Protein AF-R7UKJ4-F1 (afdb_monomer_lite)

Foldseek 3Di:
DWDKDFADQFKKKWKADDPPDDNGDIDIHNGDIDTGHPPIDIWIDGFDKDWAWADDDVKIKTWIKGQDPDPQLVVLLCVPCTRNDPVVVRVVLRVVLNVLLHVLCVVVVNPPPVVVSQVNSVVVSQVVCVSNRMHIPDMDMD

InterPro domains:
  IPR036013 Band 7/SPFH domain superfamily [G3DSA:3.30.479.30] (45-142)

pLDDT: mean 78.29, std 11.2, range [51.81, 92.25]

Radius of gyration: 18.29 Å; chains: 1; bounding box: 43×22×53 Å

Secondary structure (DSSP, 8-state):
-EEEEEPPTTEEEEEE--TTS-TT-EEEESSSEEEEETTSEEEEEE-SEEEE--EETTEEEEEEEEE--SHHHHHHHHHHSTT--HHHHHHHHHHHHHHHHHHHHHHTTT---HHHHHHHHHHHHHHHHHHTTEEEEEEEE-

Organism: Capitella teleta (NCBI:txid283909)

Structure (mmCIF, N/CA/C/O backbone):
data_AF-R7UKJ4-F1
#
_entry.id   AF-R7UKJ4-F1
#
loop_
_atom_site.group_PDB
_atom_site.id
_atom_site.type_symbol
_atom_site.label_atom_id
_atom_site.label_alt_id
_atom_site.label_comp_id
_atom_site.label_asym_id
_atom_site.label_entity_id
_atom_site.label_seq_id
_atom_site.pdbx_PDB_ins_code
_atom_site.Cartn_x
_atom_site.Cartn_y
_atom_site.Cartn_z
_atom_site.occupancy
_atom_site.B_iso_or_equiv
_atom_site.auth_seq_id
_atom_site.auth_comp_id
_atom_site.auth_asym_id
_atom_site.auth_atom_id
_atom_site.pdbx_PDB_model_num
ATOM 1 N N . MET A 1 1 ? 21.467 -10.430 -28.342 1.00 54.44 1 MET A N 1
ATOM 2 C CA . MET A 1 1 ? 20.166 -11.024 -27.969 1.00 54.44 1 MET A CA 1
ATOM 3 C C . MET A 1 1 ? 19.460 -10.055 -27.033 1.00 54.44 1 MET A C 1
ATOM 5 O O . MET A 1 1 ? 20.143 -9.325 -26.319 1.00 54.44 1 MET A O 1
ATOM 9 N N . GLY A 1 2 ? 18.136 -10.004 -27.093 1.00 56.66 2 GLY A N 1
ATOM 10 C CA . GLY A 1 2 ? 17.264 -9.152 -26.285 1.00 56.66 2 GLY A CA 1
ATOM 11 C C . GLY A 1 2 ? 15.812 -9.536 -26.565 1.00 56.66 2 GLY A C 1
ATOM 12 O O . GLY A 1 2 ? 15.563 -10.212 -27.565 1.00 56.66 2 GLY A O 1
ATOM 13 N N . ASN A 1 3 ? 14.892 -9.137 -25.692 1.00 67.56 3 ASN A N 1
ATOM 14 C CA . ASN A 1 3 ? 13.459 -9.395 -25.837 1.00 67.56 3 ASN A CA 1
ATOM 15 C C . ASN A 1 3 ? 12.686 -8.074 -25.840 1.00 67.56 3 ASN A C 1
ATOM 17 O O . ASN A 1 3 ? 13.029 -7.137 -25.118 1.00 67.56 3 ASN A O 1
ATOM 21 N N . SER A 1 4 ? 11.610 -8.016 -26.621 1.00 70.00 4 SER A N 1
ATOM 22 C CA . SER A 1 4 ? 10.604 -6.961 -26.518 1.00 70.00 4 SER A CA 1
ATOM 23 C C . SER A 1 4 ? 9.696 -7.235 -25.321 1.00 70.00 4 SER A C 1
ATOM 25 O O . SER A 1 4 ? 9.042 -8.279 -25.278 1.00 70.00 4 SER A O 1
ATOM 27 N N . HIS A 1 5 ? 9.626 -6.297 -24.381 1.00 65.38 5 HIS A N 1
ATOM 28 C CA . HIS A 1 5 ? 8.653 -6.324 -23.294 1.00 65.38 5 HIS A CA 1
ATOM 29 C C . HIS A 1 5 ? 7.651 -5.191 -23.501 1.00 65.38 5 HIS A C 1
ATOM 31 O O . HIS A 1 5 ? 8.031 -4.035 -23.679 1.00 65.38 5 HIS A O 1
ATOM 37 N N . THR A 1 6 ? 6.368 -5.536 -23.498 1.00 70.25 6 THR A N 1
ATOM 38 C CA . THR A 1 6 ? 5.265 -4.586 -23.666 1.00 70.25 6 THR A CA 1
ATOM 39 C C . THR A 1 6 ? 4.644 -4.302 -22.306 1.00 70.25 6 THR A C 1
ATOM 41 O O . THR A 1 6 ? 4.386 -5.243 -21.548 1.00 70.25 6 THR A O 1
ATOM 44 N N . ALA A 1 7 ? 4.430 -3.023 -21.998 1.00 67.62 7 ALA A N 1
ATOM 45 C CA . ALA A 1 7 ? 3.628 -2.617 -20.851 1.00 67.62 7 ALA A CA 1
ATOM 46 C C . ALA A 1 7 ? 2.141 -2.829 -21.172 1.00 67.62 7 ALA A C 1
ATOM 48 O O . ALA A 1 7 ? 1.669 -2.468 -22.251 1.00 67.62 7 ALA A O 1
ATOM 49 N N . GLU A 1 8 ? 1.423 -3.469 -20.254 1.00 67.06 8 GLU A N 1
ATOM 50 C CA . GLU A 1 8 ? -0.028 -3.656 -20.351 1.00 67.06 8 GLU A CA 1
ATOM 51 C C . GLU A 1 8 ? -0.715 -2.455 -19.673 1.00 67.06 8 GLU A C 1
ATOM 53 O O . GLU A 1 8 ? -0.130 -1.907 -18.741 1.00 67.06 8 GLU A O 1
ATOM 58 N N . PRO A 1 9 ? -1.935 -2.040 -20.071 1.00 67.94 9 PRO A N 1
ATOM 59 C CA . PRO A 1 9 ? -2.575 -0.833 -19.526 1.00 67.94 9 PRO A CA 1
ATOM 60 C C . PRO A 1 9 ? -2.661 -0.786 -17.992 1.00 67.94 9 PRO A C 1
ATOM 62 O O . PRO A 1 9 ? -2.592 0.291 -17.405 1.00 67.94 9 PRO A O 1
ATOM 65 N N . ASP A 1 10 ? -2.759 -1.956 -17.355 1.00 68.88 10 ASP A N 1
ATOM 66 C CA . ASP A 1 10 ? -2.879 -2.124 -15.906 1.00 68.88 10 ASP A CA 1
ATOM 67 C C . ASP A 1 10 ? -1.546 -2.494 -15.210 1.00 68.88 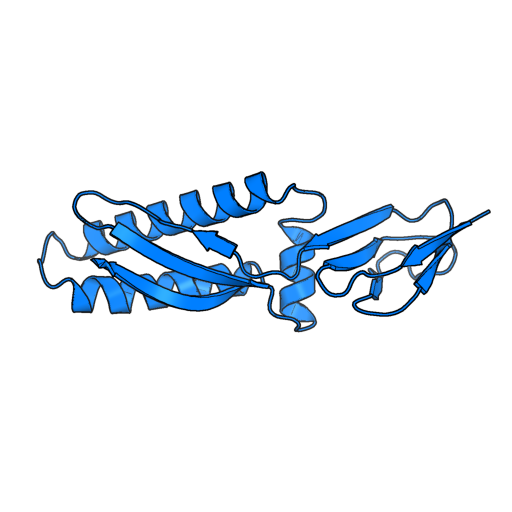10 ASP A C 1
ATOM 69 O O . ASP A 1 10 ? -1.549 -2.867 -14.034 1.00 68.88 10 ASP A O 1
ATOM 73 N N . SER A 1 11 ? -0.390 -2.419 -15.891 1.00 69.62 11 SER A N 1
ATOM 74 C CA . SER A 1 11 ? 0.922 -2.698 -15.277 1.00 69.62 11 SER A CA 1
ATOM 75 C C . SER A 1 11 ? 2.083 -1.875 -15.849 1.00 69.62 11 SER A C 1
ATOM 77 O O . SER A 1 11 ? 2.300 -1.805 -17.057 1.00 69.62 11 SER A O 1
ATOM 79 N N . ALA A 1 12 ? 2.908 -1.320 -14.959 1.00 74.81 12 ALA A N 1
ATOM 80 C CA . ALA A 1 12 ? 4.183 -0.725 -15.335 1.00 74.81 12 ALA A CA 1
ATOM 81 C C . ALA A 1 12 ? 5.257 -1.812 -15.482 1.00 74.81 12 ALA A C 1
ATOM 83 O O . ALA A 1 12 ? 5.390 -2.702 -14.636 1.00 74.81 12 ALA A O 1
ATOM 84 N N . VAL A 1 13 ? 6.069 -1.710 -16.534 1.00 75.44 13 VAL A N 1
ATOM 85 C CA . VAL A 1 13 ? 7.260 -2.542 -16.729 1.00 75.44 13 VAL A CA 1
ATOM 86 C C . VAL A 1 13 ? 8.483 -1.765 -16.263 1.00 75.44 13 VAL A C 1
ATOM 88 O O . VAL A 1 13 ? 8.796 -0.693 -16.776 1.00 75.44 13 VAL A O 1
ATOM 91 N N . VAL A 1 14 ? 9.192 -2.332 -15.294 1.00 76.56 14 VAL A N 1
ATOM 92 C CA . VAL A 1 14 ? 10.390 -1.763 -14.680 1.00 76.56 14 VAL A CA 1
ATOM 93 C C . VAL A 1 14 ? 11.588 -2.565 -15.166 1.00 76.56 14 VAL A C 1
ATOM 95 O O . VAL A 1 14 ? 11.653 -3.783 -14.981 1.00 76.56 14 VAL A O 1
ATOM 98 N N . VAL A 1 15 ? 12.535 -1.889 -15.803 1.00 73.62 15 VAL A N 1
ATOM 99 C CA . VAL A 1 15 ? 13.759 -2.486 -16.335 1.00 73.62 15 VAL A CA 1
ATOM 100 C C . VAL A 1 15 ? 14.934 -1.964 -15.523 1.00 73.62 15 VAL A C 1
ATOM 102 O O . VAL A 1 15 ? 15.233 -0.770 -15.548 1.00 73.62 15 VAL A O 1
ATOM 105 N N . ASP A 1 16 ? 15.583 -2.871 -14.797 1.00 68.00 16 ASP A N 1
ATOM 106 C CA . ASP A 1 16 ? 16.743 -2.567 -13.963 1.00 68.00 16 ASP A CA 1
ATOM 107 C C . ASP A 1 16 ? 18.037 -3.091 -14.612 1.00 68.00 16 ASP A C 1
ATOM 109 O O . ASP A 1 16 ? 18.150 -4.274 -14.961 1.00 68.00 16 ASP A O 1
ATOM 113 N N . GLY A 1 17 ? 19.006 -2.193 -14.795 1.00 62.84 17 GLY A N 1
ATOM 114 C CA . GLY A 1 17 ? 20.306 -2.464 -15.407 1.00 62.84 17 GLY A CA 1
ATOM 115 C C . GLY A 1 17 ? 20.293 -2.769 -16.915 1.00 62.84 17 GLY A C 1
ATOM 116 O O . GLY A 1 17 ? 19.295 -2.645 -17.620 1.00 62.84 17 GLY A O 1
ATOM 117 N N . GLY A 1 18 ? 21.459 -3.173 -17.429 1.00 60.41 18 GLY A N 1
ATOM 118 C CA . GLY A 1 18 ? 21.684 -3.527 -18.835 1.00 60.41 18 GLY A CA 1
ATOM 119 C C . GLY A 1 18 ? 22.893 -2.814 -19.453 1.00 60.41 18 GLY A C 1
ATOM 120 O O . GLY A 1 18 ? 23.373 -1.811 -18.943 1.00 60.41 18 GLY A O 1
ATOM 121 N N . LEU A 1 19 ? 23.395 -3.323 -20.585 1.00 56.38 19 LEU A N 1
ATOM 122 C CA . LEU A 1 19 ? 24.603 -2.787 -21.246 1.00 56.38 19 LEU A CA 1
ATOM 123 C C . LEU A 1 19 ? 24.414 -1.375 -21.850 1.00 56.38 19 LEU A C 1
ATOM 125 O O . LEU A 1 19 ? 25.392 -0.711 -22.178 1.00 56.38 19 LEU A O 1
ATOM 129 N N . CYS A 1 20 ? 23.164 -0.939 -22.027 1.00 56.22 20 CYS A N 1
ATOM 130 C CA . CYS A 1 20 ? 22.795 0.312 -22.703 1.00 56.22 20 CYS A CA 1
ATOM 131 C C . CYS A 1 20 ? 22.099 1.328 -21.779 1.00 56.22 20 CYS A C 1
ATOM 133 O O . CYS A 1 20 ? 21.709 2.394 -22.246 1.00 56.22 20 CYS A O 1
ATOM 135 N N . LEU A 1 21 ? 21.943 1.004 -20.492 1.00 57.84 21 LEU A N 1
ATOM 136 C CA . LEU A 1 21 ? 21.416 1.896 -19.459 1.00 57.84 21 LEU A CA 1
ATOM 137 C C . LEU A 1 21 ? 22.558 2.274 -18.497 1.00 57.84 21 LEU A C 1
ATOM 139 O O . LEU A 1 21 ? 23.465 1.462 -18.285 1.00 57.84 21 LEU A O 1
ATOM 143 N N . PRO A 1 22 ? 22.560 3.486 -17.910 1.00 55.53 22 PRO A N 1
ATOM 144 C CA . PRO A 1 22 ? 23.439 3.799 -16.785 1.00 55.53 22 PRO A CA 1
ATOM 145 C C . PRO A 1 22 ? 23.260 2.769 -15.660 1.00 55.53 22 PRO A C 1
ATOM 147 O O . PRO A 1 22 ? 22.148 2.304 -15.426 1.00 55.53 22 PRO A O 1
ATOM 150 N N . LYS A 1 23 ? 24.341 2.421 -14.950 1.00 51.81 23 LYS A N 1
ATOM 151 C CA . LYS A 1 23 ? 24.334 1.315 -13.969 1.00 51.81 23 LYS A CA 1
ATOM 152 C C . LYS A 1 23 ? 23.330 1.478 -12.822 1.00 51.81 23 LYS A C 1
ATOM 154 O O . LYS A 1 23 ? 22.921 0.467 -12.269 1.00 51.81 23 LYS A O 1
ATOM 159 N N . ASP A 1 24 ? 22.935 2.714 -12.525 1.00 53.16 24 ASP A N 1
ATOM 160 C CA . ASP A 1 24 ? 21.998 3.070 -11.454 1.00 53.16 24 ASP A CA 1
ATOM 161 C C . ASP A 1 24 ? 20.635 3.562 -11.996 1.00 53.16 24 ASP A C 1
ATOM 163 O O . ASP A 1 24 ? 19.817 4.099 -11.251 1.00 53.16 24 ASP A O 1
ATOM 167 N N . ALA A 1 25 ? 20.383 3.437 -13.307 1.00 57.53 25 ALA A N 1
ATOM 168 C CA . ALA A 1 25 ? 19.154 3.910 -13.940 1.00 57.53 25 ALA A CA 1
ATOM 169 C C . ALA A 1 25 ? 18.119 2.787 -14.086 1.00 57.53 25 ALA A C 1
ATOM 171 O O . ALA A 1 25 ? 18.236 1.925 -14.959 1.00 57.53 25 ALA A O 1
ATOM 172 N N . ARG A 1 26 ? 17.051 2.867 -13.288 1.00 65.75 26 ARG A N 1
ATOM 173 C CA . ARG A 1 26 ? 15.814 2.114 -13.520 1.00 65.75 26 ARG A CA 1
ATOM 174 C C . ARG A 1 26 ? 14.991 2.825 -14.590 1.00 65.75 26 ARG A C 1
ATOM 176 O O . ARG A 1 26 ? 14.625 3.986 -14.415 1.00 65.75 26 ARG A O 1
ATOM 183 N N . ALA A 1 27 ? 14.688 2.137 -15.685 1.00 65.56 27 ALA A N 1
ATOM 184 C CA . ALA A 1 27 ? 13.770 2.640 -16.699 1.00 65.56 27 ALA A CA 1
ATOM 185 C C . ALA A 1 27 ? 12.364 2.097 -16.418 1.00 65.56 27 ALA A C 1
ATOM 187 O O . ALA A 1 27 ? 12.178 0.885 -16.303 1.00 65.56 27 ALA A O 1
ATOM 188 N N . LEU A 1 28 ? 11.386 2.992 -16.283 1.00 68.19 28 LEU A N 1
ATOM 189 C CA . LEU A 1 28 ? 10.002 2.640 -15.988 1.00 68.19 28 LEU A CA 1
ATOM 190 C C . LEU A 1 28 ? 9.124 2.991 -17.185 1.00 68.19 28 LEU A C 1
ATOM 192 O O . LEU A 1 28 ? 9.117 4.129 -17.651 1.00 68.19 28 LEU A O 1
ATOM 196 N N . TYR A 1 29 ? 8.407 1.989 -17.680 1.00 68.88 29 TYR A N 1
ATOM 197 C CA . TYR A 1 29 ? 7.609 2.061 -18.891 1.00 68.88 29 TYR A CA 1
ATOM 198 C C . TYR A 1 29 ? 6.148 1.759 -18.563 1.00 68.88 29 TYR A C 1
ATOM 200 O O . TYR A 1 29 ? 5.804 0.641 -18.178 1.00 68.88 29 TYR A O 1
ATOM 208 N N . THR A 1 30 ? 5.296 2.770 -18.707 1.00 63.53 30 THR A N 1
ATOM 209 C CA . THR A 1 30 ? 3.837 2.679 -18.525 1.00 63.53 30 THR A CA 1
ATOM 210 C C . THR A 1 30 ? 3.098 2.308 -19.808 1.00 63.53 30 THR A C 1
ATOM 212 O O . THR A 1 30 ? 1.970 1.835 -19.753 1.00 63.53 30 THR A O 1
ATOM 215 N N . ASP A 1 31 ? 3.718 2.525 -20.966 1.00 64.56 31 ASP A N 1
ATOM 216 C CA . ASP A 1 31 ? 3.104 2.363 -22.277 1.00 64.56 31 ASP A CA 1
ATOM 217 C C . ASP A 1 31 ? 4.127 1.941 -23.344 1.00 64.56 31 ASP A C 1
ATOM 219 O O . ASP A 1 31 ? 5.328 2.201 -23.246 1.00 64.56 31 ASP A O 1
ATOM 223 N N . GLY A 1 32 ? 3.639 1.270 -24.389 1.00 64.50 32 GLY A N 1
ATOM 224 C CA . GLY A 1 32 ? 4.444 0.838 -25.532 1.00 64.50 32 GLY A CA 1
ATOM 225 C C . GLY A 1 32 ? 5.241 -0.457 -25.321 1.00 64.50 32 GLY A C 1
ATOM 226 O O . GLY A 1 32 ? 5.133 -1.147 -24.306 1.00 64.50 32 GLY A O 1
ATOM 227 N N . SER A 1 33 ? 6.025 -0.813 -26.343 1.00 65.31 33 SER A N 1
ATOM 228 C CA . SER A 1 33 ? 6.890 -1.997 -26.346 1.00 65.31 33 SER A CA 1
ATOM 229 C C . SER A 1 33 ? 8.349 -1.572 -26.403 1.00 65.31 33 SER A C 1
ATOM 231 O O . SER A 1 33 ? 8.758 -0.864 -27.325 1.00 65.31 33 SER A O 1
ATOM 233 N N . HIS A 1 34 ? 9.127 -2.007 -25.416 1.00 68.75 34 HIS A N 1
ATOM 234 C CA . HIS A 1 34 ? 10.505 -1.575 -25.210 1.00 68.75 34 HIS A CA 1
ATOM 235 C C . HIS A 1 34 ? 11.464 -2.742 -25.394 1.00 68.75 34 HIS A C 1
ATOM 237 O O . HIS A 1 34 ? 11.194 -3.877 -24.989 1.00 68.75 34 HIS A O 1
ATOM 243 N N . TRP A 1 35 ? 12.596 -2.469 -26.041 1.00 61.12 35 TRP A N 1
ATOM 244 C CA . TRP A 1 35 ? 13.609 -3.482 -26.298 1.00 61.12 35 TRP A CA 1
ATOM 245 C C . TRP A 1 35 ? 14.549 -3.615 -25.105 1.00 61.12 35 TRP A C 1
ATOM 247 O O . TRP A 1 35 ? 15.329 -2.709 -24.809 1.00 61.12 35 TRP A O 1
ATOM 257 N N . VAL A 1 36 ? 14.514 -4.772 -24.450 1.00 67.19 36 VAL A N 1
ATOM 258 C CA . VAL A 1 36 ? 15.318 -5.043 -23.263 1.00 67.19 36 VAL A CA 1
ATOM 259 C C . VAL A 1 36 ? 16.500 -5.949 -23.608 1.00 67.19 36 VAL A C 1
ATOM 261 O O . VAL A 1 36 ? 16.361 -6.992 -24.252 1.00 67.19 36 VAL A O 1
ATOM 264 N N . SER A 1 37 ? 17.695 -5.549 -23.173 1.00 65.19 37 SER A N 1
ATOM 265 C CA . SER A 1 37 ? 18.919 -6.344 -23.321 1.00 65.19 37 SER A CA 1
ATOM 266 C C . SER A 1 37 ? 18.896 -7.565 -22.394 1.00 65.19 37 SER A C 1
ATOM 268 O O . SER A 1 37 ? 18.455 -7.455 -21.255 1.00 65.19 37 SER A O 1
ATOM 270 N N . CYS A 1 38 ? 19.430 -8.713 -22.834 1.00 59.66 38 CYS A N 1
ATOM 271 C CA . CYS A 1 38 ? 19.383 -9.988 -22.090 1.00 59.66 38 CYS A CA 1
ATOM 272 C C . CYS A 1 38 ? 19.989 -9.988 -20.671 1.00 59.66 38 CYS A C 1
ATOM 274 O O . CYS A 1 38 ? 19.849 -10.985 -19.972 1.00 59.66 38 CYS A O 1
ATOM 276 N N . PHE A 1 39 ? 20.681 -8.924 -20.257 1.00 60.16 39 PHE A N 1
ATOM 277 C CA . PHE A 1 39 ? 21.280 -8.793 -18.923 1.00 60.16 39 PHE A CA 1
ATOM 278 C C . PHE A 1 39 ? 20.494 -7.879 -17.970 1.00 60.16 39 PHE A C 1
ATOM 280 O O . PHE A 1 39 ? 20.925 -7.689 -16.837 1.00 60.16 39 PHE A O 1
ATOM 287 N N . ALA A 1 40 ? 19.386 -7.285 -18.417 1.00 65.31 40 ALA A N 1
ATOM 288 C CA . ALA A 1 40 ? 18.551 -6.421 -17.589 1.00 65.31 40 ALA A CA 1
ATOM 289 C C . ALA A 1 40 ? 17.457 -7.226 -16.871 1.00 65.31 40 ALA A C 1
ATOM 291 O O . ALA A 1 40 ? 16.865 -8.144 -17.448 1.00 65.31 40 ALA A O 1
ATOM 292 N N . LYS A 1 41 ? 17.162 -6.871 -15.617 1.00 68.44 41 LYS A N 1
ATOM 293 C CA . LYS A 1 41 ? 16.116 -7.512 -14.815 1.00 68.44 41 LYS A CA 1
ATOM 294 C C . LYS A 1 41 ? 14.783 -6.816 -15.091 1.00 68.44 41 LYS A C 1
ATOM 296 O O . LYS A 1 41 ? 14.551 -5.703 -14.623 1.00 68.44 41 LY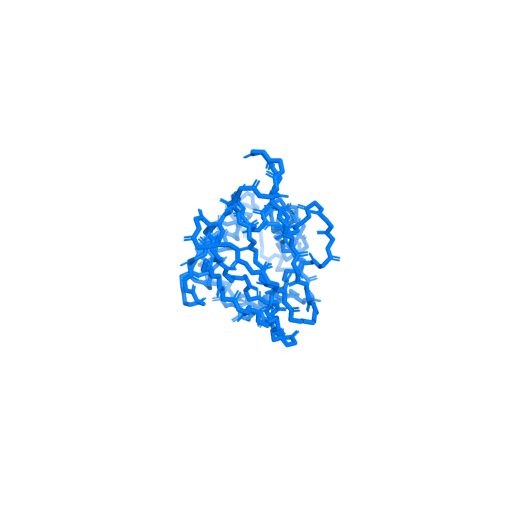S A O 1
ATOM 301 N N . VAL A 1 42 ? 13.907 -7.478 -15.847 1.00 70.38 42 VAL A N 1
ATOM 302 C CA . VAL A 1 42 ? 12.537 -7.001 -16.090 1.00 70.38 42 VAL A CA 1
ATOM 303 C C . VAL A 1 42 ? 11.632 -7.450 -14.955 1.00 70.38 42 VAL A C 1
ATOM 305 O O . VAL A 1 42 ? 11.534 -8.642 -14.669 1.00 70.38 42 VAL A O 1
ATOM 308 N N . GLN A 1 43 ? 10.959 -6.496 -14.327 1.00 71.38 43 GLN A N 1
ATOM 309 C CA . GLN A 1 43 ? 9.965 -6.713 -13.282 1.00 71.38 43 GLN A CA 1
ATOM 310 C C . GLN A 1 43 ? 8.694 -5.932 -13.631 1.00 71.38 43 GLN A C 1
ATOM 312 O O . GLN A 1 43 ? 8.727 -4.988 -14.420 1.00 71.38 43 GLN A O 1
ATOM 317 N N . ARG A 1 44 ? 7.556 -6.359 -13.087 1.00 71.75 44 ARG A N 1
ATOM 318 C CA . ARG A 1 44 ? 6.250 -5.735 -13.318 1.00 71.75 44 ARG A CA 1
ATOM 319 C C . ARG A 1 44 ? 5.717 -5.187 -12.003 1.00 71.75 44 ARG A C 1
ATOM 321 O O . ARG A 1 44 ? 5.903 -5.820 -10.968 1.00 71.75 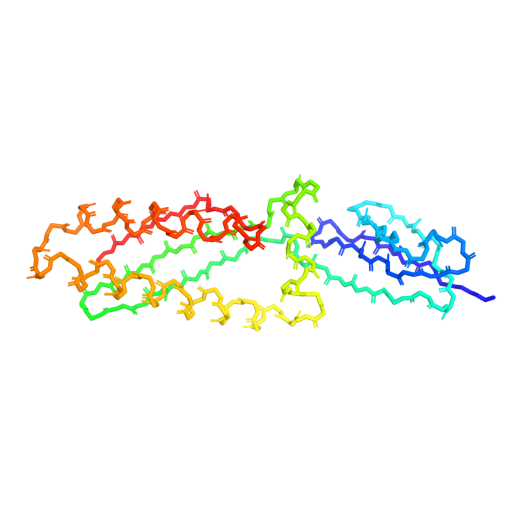44 ARG A O 1
ATOM 328 N N . LEU A 1 45 ? 5.065 -4.034 -12.075 1.00 78.88 45 LEU A N 1
ATOM 329 C CA . LEU A 1 45 ? 4.365 -3.402 -10.966 1.00 78.88 45 LEU A CA 1
ATOM 330 C C . LEU A 1 45 ? 2.886 -3.225 -11.370 1.00 78.88 45 LEU A C 1
ATOM 332 O O . LEU A 1 45 ? 2.622 -2.533 -12.357 1.00 78.88 45 LEU A O 1
ATOM 336 N N . PRO A 1 46 ? 1.923 -3.855 -10.674 1.00 75.12 46 PRO A N 1
ATOM 337 C CA . PRO A 1 46 ? 0.502 -3.750 -11.012 1.00 75.12 46 PRO A CA 1
ATOM 338 C C . PRO A 1 46 ? -0.049 -2.356 -10.666 1.00 75.12 46 PRO A C 1
ATOM 340 O O . PRO A 1 46 ? 0.053 -1.912 -9.528 1.00 75.12 46 PRO A O 1
ATOM 343 N N . LEU A 1 47 ? -0.668 -1.675 -11.636 1.00 76.94 47 LEU A N 1
ATOM 344 C CA . LEU A 1 47 ? -1.217 -0.314 -11.496 1.00 76.94 47 LEU A CA 1
ATOM 345 C C . LEU A 1 47 ? -2.728 -0.272 -11.196 1.00 76.94 47 LEU A C 1
ATOM 347 O O . LEU A 1 47 ? -3.321 0.806 -11.156 1.00 76.94 47 LEU A O 1
ATOM 351 N N . ARG A 1 48 ? -3.380 -1.422 -10.994 1.00 80.19 48 ARG A N 1
ATOM 352 C CA . ARG A 1 48 ? -4.809 -1.470 -10.642 1.00 80.19 48 ARG A CA 1
ATOM 353 C C . ARG A 1 48 ? -5.100 -0.864 -9.259 1.00 80.19 48 ARG A C 1
ATOM 355 O O . ARG A 1 48 ? -4.215 -0.575 -8.456 1.00 80.19 48 ARG A O 1
ATOM 362 N N . THR A 1 49 ? -6.389 -0.755 -8.956 1.00 85.94 49 THR A N 1
ATOM 363 C CA . THR A 1 49 ? -6.887 -0.476 -7.603 1.00 85.94 49 THR A CA 1
ATOM 364 C C . THR A 1 49 ? -6.988 -1.763 -6.787 1.00 85.94 49 THR A C 1
ATOM 366 O O . THR A 1 49 ? -7.498 -2.772 -7.269 1.00 85.94 49 THR A O 1
ATOM 369 N N . PHE A 1 50 ? -6.555 -1.693 -5.535 1.00 89.06 50 PHE A N 1
ATOM 370 C CA . PHE A 1 50 ? -6.691 -2.714 -4.508 1.00 89.06 50 PHE A CA 1
ATOM 371 C C . PHE A 1 50 ? -7.833 -2.328 -3.561 1.00 89.06 50 PHE A C 1
ATOM 373 O O . PHE A 1 50 ? -7.997 -1.152 -3.227 1.00 89.06 50 PHE A O 1
ATOM 380 N N . THR A 1 51 ? -8.639 -3.301 -3.134 1.00 91.44 51 THR A N 1
ATOM 381 C CA . THR A 1 51 ? -9.692 -3.098 -2.125 1.00 91.44 51 THR A CA 1
ATOM 382 C C . THR A 1 51 ? -9.425 -4.030 -0.957 1.00 91.44 51 THR A C 1
ATOM 384 O O . THR A 1 51 ? -9.588 -5.237 -1.086 1.00 91.44 51 THR A O 1
ATOM 387 N N . VAL A 1 52 ? -9.027 -3.464 0.179 1.00 91.81 52 VAL A N 1
ATOM 388 C CA . VAL A 1 52 ? -8.688 -4.207 1.398 1.00 91.81 52 VAL A CA 1
ATOM 389 C C . VAL A 1 52 ? -9.666 -3.860 2.516 1.00 91.81 52 VAL A C 1
ATOM 391 O O . VAL A 1 52 ? -10.170 -2.735 2.600 1.00 91.81 52 VAL A O 1
ATOM 394 N N . GLN A 1 53 ? -9.963 -4.845 3.360 1.00 91.56 53 GLN A N 1
ATOM 395 C CA . GLN A 1 53 ? -10.926 -4.731 4.453 1.00 91.56 53 GLN A CA 1
ATOM 396 C C . GLN A 1 53 ? -10.208 -4.967 5.787 1.00 91.56 53 GLN A C 1
ATOM 398 O O . GLN A 1 53 ? -10.193 -6.100 6.258 1.00 91.56 53 GLN A O 1
ATOM 403 N N . PRO A 1 54 ? -9.541 -3.944 6.356 1.00 89.25 54 PRO A N 1
ATOM 404 C CA . PRO A 1 54 ? -8.872 -4.085 7.643 1.00 89.25 54 PRO A CA 1
ATOM 405 C C . PRO A 1 54 ? -9.904 -4.219 8.766 1.00 89.25 54 PRO A C 1
ATOM 407 O O . PRO A 1 54 ? -10.800 -3.376 8.893 1.00 89.25 54 PRO A O 1
ATOM 410 N N . GLU A 1 55 ? -9.750 -5.233 9.613 1.00 87.31 55 GLU A N 1
ATOM 411 C CA . GLU A 1 55 ? -10.573 -5.409 10.808 1.00 87.31 55 GLU A CA 1
ATOM 412 C C . GLU A 1 55 ? -9.766 -5.129 12.083 1.00 87.31 55 GLU A C 1
ATOM 414 O O . GLU A 1 55 ? -8.610 -5.515 12.244 1.00 87.31 55 GLU A O 1
ATOM 419 N N . CYS A 1 56 ? -10.387 -4.432 13.031 1.00 82.94 56 CYS A N 1
ATOM 420 C CA . CYS A 1 56 ? -9.853 -4.248 14.375 1.00 82.94 56 CYS A CA 1
ATOM 421 C C . CYS A 1 56 ? -10.971 -4.463 15.402 1.00 82.94 56 CYS A C 1
ATOM 423 O O . CYS A 1 56 ? -12.139 -4.589 15.043 1.00 82.94 56 CYS A O 1
ATOM 425 N N . VAL A 1 57 ? -10.636 -4.543 16.691 1.00 78.31 57 VAL A N 1
ATOM 426 C CA . VAL A 1 57 ? -11.564 -4.953 17.759 1.00 78.31 57 VAL A CA 1
ATOM 427 C C . VAL A 1 57 ? -12.799 -4.038 17.820 1.00 78.31 57 VAL A C 1
ATOM 429 O O . VAL A 1 57 ? -12.778 -2.986 18.453 1.00 78.31 57 VAL A O 1
ATOM 432 N N . GLY A 1 58 ? -13.889 -4.468 17.175 1.00 77.50 58 GLY A N 1
ATOM 433 C CA . GLY A 1 58 ? -15.160 -3.742 17.098 1.00 77.50 58 GLY A CA 1
ATOM 434 C C . GLY A 1 58 ? -15.311 -2.748 15.937 1.00 77.50 58 GLY A C 1
ATOM 435 O O . GLY A 1 58 ? -16.355 -2.109 15.880 1.00 77.50 58 GLY A O 1
ATOM 436 N N . PHE A 1 59 ? -14.335 -2.637 15.027 1.00 81.50 59 PHE A N 1
ATOM 437 C CA . PHE A 1 59 ? -14.362 -1.725 13.872 1.00 81.50 59 PHE A CA 1
ATOM 438 C C . PHE A 1 59 ? -14.005 -2.458 12.574 1.00 81.50 59 PHE A C 1
ATOM 440 O O . PHE A 1 59 ? -13.020 -3.197 12.532 1.00 81.50 59 PHE A O 1
ATOM 447 N N . SER A 1 60 ? -14.760 -2.211 11.503 1.00 86.38 60 SER A N 1
ATOM 448 C CA . SER A 1 60 ? -14.512 -2.796 10.177 1.00 86.38 60 SER A CA 1
ATOM 449 C C . SER A 1 60 ? -14.304 -1.695 9.140 1.00 86.38 60 SER A C 1
ATOM 451 O O . SER A 1 60 ? -15.165 -0.833 8.940 1.00 86.38 60 SER A O 1
ATOM 453 N N . GLY A 1 61 ? -13.139 -1.700 8.493 1.00 87.19 61 GLY A N 1
ATOM 454 C CA . GLY A 1 61 ? -12.790 -0.758 7.438 1.00 87.19 61 GLY A CA 1
ATOM 455 C C . GLY A 1 61 ? -13.031 -1.318 6.037 1.00 87.19 61 GLY A C 1
ATOM 456 O O . GLY A 1 61 ? -12.904 -2.512 5.788 1.00 87.19 61 GLY A O 1
ATOM 457 N N . VAL A 1 62 ? -13.296 -0.432 5.080 1.00 91.69 62 VAL A N 1
ATOM 458 C CA . VAL A 1 62 ? -13.123 -0.692 3.647 1.00 91.69 62 VAL A CA 1
ATOM 459 C C . VAL A 1 62 ? -12.234 0.409 3.089 1.00 91.69 62 VAL A C 1
ATOM 461 O O . VAL A 1 62 ? -12.588 1.590 3.132 1.00 91.69 62 VAL A O 1
ATOM 464 N N . VAL A 1 63 ? -11.076 0.018 2.563 1.00 91.19 63 VAL A N 1
ATOM 465 C CA . VAL A 1 63 ? -10.075 0.929 2.008 1.00 91.19 63 VAL A CA 1
ATOM 466 C C . VAL A 1 63 ? -9.828 0.565 0.555 1.00 91.19 63 VAL A C 1
ATOM 468 O O . VAL A 1 63 ? -9.543 -0.586 0.229 1.00 91.19 63 VAL A O 1
ATOM 471 N N . GLN A 1 64 ? -9.928 1.560 -0.322 1.00 91.44 64 GLN A N 1
ATOM 472 C CA . GLN A 1 64 ? -9.553 1.434 -1.724 1.00 91.44 64 GLN A CA 1
ATOM 473 C C . GLN A 1 64 ? -8.324 2.290 -1.981 1.00 91.44 64 GLN A C 1
ATOM 475 O O . GLN A 1 64 ? -8.357 3.508 -1.781 1.00 91.44 64 GLN A O 1
ATOM 480 N N . CYS A 1 65 ? -7.245 1.658 -2.424 1.00 90.69 65 CYS A N 1
ATOM 481 C CA . CYS A 1 65 ? -5.977 2.311 -2.712 1.00 90.69 65 CYS A CA 1
ATOM 482 C C . CYS A 1 65 ? -5.424 1.863 -4.068 1.00 90.69 65 CYS A C 1
ATOM 484 O O . CYS A 1 65 ? -5.691 0.761 -4.537 1.00 90.69 65 CYS A O 1
ATOM 486 N N . ALA A 1 66 ? -4.662 2.731 -4.720 1.00 89.50 66 ALA A N 1
ATOM 487 C CA . ALA A 1 66 ? -4.002 2.438 -5.989 1.00 89.50 66 ALA A CA 1
ATOM 488 C C . ALA A 1 66 ? -2.605 3.056 -5.996 1.00 89.50 66 ALA A C 1
ATOM 490 O O . ALA A 1 66 ? -2.354 4.029 -5.281 1.00 89.50 66 ALA A O 1
ATOM 491 N N . ILE A 1 67 ? -1.698 2.512 -6.802 1.00 85.88 67 ILE A N 1
ATOM 492 C CA . ILE A 1 67 ? -0.367 3.099 -6.975 1.00 85.88 67 ILE A CA 1
ATOM 493 C C . ILE A 1 67 ? -0.513 4.423 -7.730 1.00 85.88 67 ILE A C 1
ATOM 495 O O 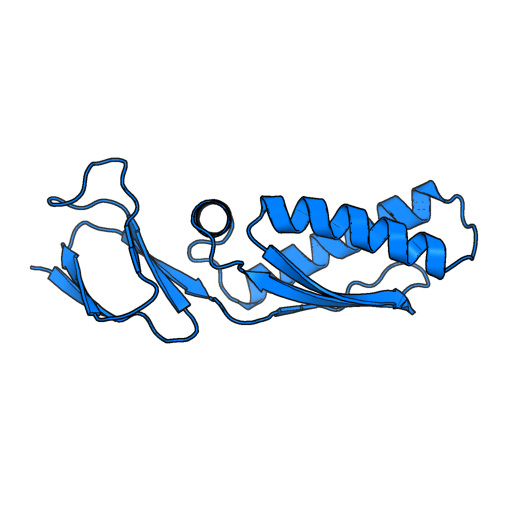. ILE A 1 67 ? -1.148 4.486 -8.783 1.00 85.88 67 ILE A O 1
ATOM 499 N N . VAL A 1 68 ? 0.061 5.498 -7.189 1.00 82.81 68 VAL A N 1
ATOM 500 C CA . VAL A 1 68 ? 0.029 6.807 -7.848 1.00 82.81 68 VAL A CA 1
ATOM 501 C C . VAL A 1 68 ? 1.066 6.818 -8.963 1.00 82.81 68 VAL A C 1
ATOM 503 O O . VAL A 1 68 ? 2.246 6.569 -8.720 1.00 82.81 68 VAL A O 1
ATOM 506 N N . VAL A 1 69 ? 0.634 7.162 -10.178 1.00 76.69 69 VAL A N 1
ATOM 507 C CA . VAL A 1 69 ? 1.504 7.332 -11.354 1.00 76.69 69 VAL A CA 1
ATOM 508 C C . VAL A 1 69 ? 2.256 8.674 -11.262 1.00 76.69 69 VAL A C 1
ATOM 510 O O . VAL A 1 69 ? 2.052 9.589 -12.054 1.00 76.69 69 VAL A O 1
ATOM 513 N N . ASP A 1 70 ? 3.107 8.797 -10.243 1.00 79.56 70 ASP A N 1
ATOM 514 C CA . ASP A 1 70 ? 4.096 9.866 -10.055 1.00 79.56 70 ASP A CA 1
ATOM 515 C C . ASP A 1 70 ? 5.499 9.251 -10.006 1.00 79.56 70 ASP A C 1
ATOM 517 O O . ASP A 1 70 ? 5.677 8.151 -9.485 1.00 79.56 70 ASP A O 1
ATOM 521 N N . ALA A 1 71 ? 6.510 9.961 -10.510 1.00 72.25 71 ALA A N 1
ATOM 522 C CA . ALA A 1 71 ? 7.872 9.438 -10.617 1.00 72.25 71 ALA A CA 1
ATOM 523 C C . ALA A 1 71 ? 8.457 9.009 -9.257 1.00 72.25 71 ALA A C 1
ATOM 525 O O . ALA A 1 71 ? 9.138 7.986 -9.176 1.00 72.25 71 ALA A O 1
ATOM 526 N N . ASN A 1 72 ? 8.156 9.749 -8.182 1.00 79.06 72 ASN A N 1
ATOM 527 C CA . ASN A 1 72 ? 8.624 9.404 -6.839 1.00 79.06 72 ASN A CA 1
ATOM 528 C C . ASN A 1 72 ? 7.836 8.217 -6.274 1.00 79.06 72 ASN A C 1
ATOM 530 O O . ASN A 1 72 ? 8.430 7.250 -5.803 1.00 79.06 72 ASN A O 1
ATOM 534 N N . SER A 1 73 ? 6.502 8.269 -6.362 1.00 79.75 73 SER A N 1
ATOM 535 C CA . SER A 1 73 ? 5.613 7.210 -5.868 1.00 79.75 73 SER A CA 1
ATOM 536 C C . SER A 1 73 ? 5.878 5.865 -6.542 1.00 79.75 73 SER A C 1
ATOM 538 O O . SER A 1 73 ? 5.972 4.849 -5.859 1.00 79.75 73 SER A O 1
ATOM 540 N N . LEU A 1 74 ? 6.085 5.861 -7.859 1.00 78.06 74 LEU A N 1
ATOM 541 C CA . LEU A 1 74 ? 6.452 4.668 -8.612 1.00 78.06 74 LEU A CA 1
ATOM 542 C C . LEU A 1 74 ? 7.821 4.123 -8.193 1.00 78.06 74 LEU A C 1
ATOM 544 O O . LEU A 1 74 ? 7.947 2.912 -8.040 1.00 78.06 74 LEU A O 1
ATOM 548 N N . SER A 1 75 ? 8.826 4.977 -7.953 1.00 79.25 75 SER A N 1
ATOM 549 C CA . SER A 1 75 ? 10.124 4.510 -7.443 1.00 79.25 75 SER A CA 1
ATOM 550 C C . SER A 1 75 ? 9.977 3.837 -6.078 1.00 79.25 75 SER A C 1
ATOM 552 O O . SER A 1 75 ? 10.465 2.725 -5.910 1.00 79.25 75 SER A O 1
ATOM 554 N N . CYS A 1 76 ? 9.249 4.451 -5.138 1.00 82.44 76 CYS A N 1
ATOM 555 C CA . CYS A 1 76 ? 8.999 3.867 -3.818 1.00 82.44 76 CYS A CA 1
ATOM 556 C C . CYS A 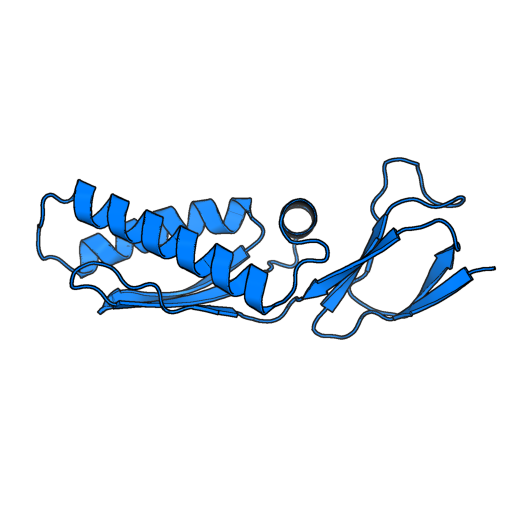1 76 ? 8.239 2.534 -3.909 1.00 82.44 76 CYS A C 1
ATOM 558 O O . CYS A 1 76 ? 8.625 1.558 -3.267 1.00 82.44 76 CYS A O 1
ATOM 560 N N . ALA A 1 77 ? 7.213 2.446 -4.760 1.00 81.62 77 ALA A N 1
ATOM 561 C CA . ALA A 1 77 ? 6.501 1.193 -4.997 1.00 81.62 77 ALA A CA 1
ATOM 562 C C . ALA A 1 77 ? 7.412 0.112 -5.621 1.00 81.62 77 ALA A C 1
ATOM 564 O O . ALA A 1 77 ? 7.287 -1.066 -5.287 1.00 81.62 77 ALA A O 1
ATOM 565 N N . CYS A 1 78 ? 8.380 0.503 -6.459 1.00 79.31 78 CYS A N 1
ATOM 566 C CA . CYS A 1 78 ? 9.419 -0.387 -6.990 1.00 79.31 78 CYS A CA 1
ATOM 567 C C . CYS A 1 78 ? 10.501 -0.777 -5.965 1.00 79.31 78 CYS A C 1
ATOM 569 O O . CYS A 1 78 ? 11.217 -1.745 -6.192 1.00 79.31 78 CYS A O 1
ATOM 571 N N . ASP A 1 79 ? 10.661 -0.057 -4.858 1.00 81.12 79 ASP A N 1
ATOM 572 C CA . ASP A 1 79 ? 11.559 -0.484 -3.778 1.00 81.12 79 ASP A CA 1
ATOM 573 C C . ASP A 1 79 ? 10.870 -1.463 -2.810 1.00 81.12 79 ASP A C 1
ATOM 575 O O . ASP A 1 79 ? 11.548 -2.266 -2.170 1.00 81.12 79 ASP A O 1
ATOM 579 N N . HIS A 1 80 ? 9.533 -1.442 -2.737 1.00 77.75 80 HIS A N 1
ATOM 580 C CA . HIS A 1 80 ? 8.754 -2.248 -1.789 1.00 77.75 80 HIS A CA 1
ATOM 581 C C . HIS A 1 80 ? 8.042 -3.479 -2.380 1.00 77.75 80 HIS A C 1
ATOM 583 O O . HIS A 1 80 ? 7.940 -4.484 -1.685 1.00 77.75 80 HIS A O 1
ATOM 589 N N . PHE A 1 81 ? 7.555 -3.432 -3.627 1.00 80.94 81 PHE A N 1
ATOM 590 C CA . PHE A 1 81 ? 6.632 -4.447 -4.181 1.00 80.94 81 PHE A CA 1
ATOM 591 C C . PHE A 1 81 ? 7.092 -5.052 -5.517 1.00 80.94 81 PHE A C 1
ATOM 593 O O . PHE A 1 81 ? 6.315 -5.644 -6.267 1.00 80.94 81 PHE A O 1
ATOM 600 N N . LEU A 1 82 ? 8.366 -4.881 -5.863 1.00 78.94 82 LEU A N 1
ATOM 601 C CA . LEU A 1 82 ? 8.885 -5.214 -7.184 1.00 78.94 82 LEU A CA 1
ATOM 602 C C . LEU A 1 82 ? 9.113 -6.721 -7.361 1.00 78.94 82 LEU A C 1
ATOM 604 O O . LEU A 1 82 ? 10.111 -7.277 -6.907 1.00 78.94 82 LEU A O 1
ATOM 608 N N . GLY A 1 83 ? 8.198 -7.362 -8.089 1.00 75.19 83 GLY A N 1
ATOM 609 C CA . GLY A 1 83 ? 8.181 -8.815 -8.272 1.00 75.19 83 GLY A CA 1
ATOM 610 C C . GLY A 1 83 ? 7.390 -9.575 -7.203 1.00 75.19 83 GLY A C 1
ATOM 611 O O . GLY A 1 83 ? 7.343 -10.802 -7.270 1.00 75.19 83 GLY A O 1
ATOM 612 N N . GLU A 1 84 ? 6.751 -8.870 -6.265 1.00 82.00 84 GLU A N 1
ATOM 613 C CA . GLU A 1 84 ? 5.738 -9.446 -5.378 1.00 82.00 84 GLU A CA 1
ATOM 614 C C . GLU A 1 84 ? 4.459 -9.765 -6.168 1.00 82.00 84 GLU A C 1
ATOM 616 O O . GLU A 1 84 ? 4.139 -9.101 -7.158 1.00 82.00 84 GLU A O 1
ATOM 621 N N . SER A 1 85 ? 3.719 -10.789 -5.737 1.00 84.25 85 SER A N 1
ATOM 622 C CA . SER A 1 85 ? 2.404 -11.085 -6.311 1.00 84.25 85 SER A CA 1
ATOM 623 C C . SER A 1 85 ? 1.311 -10.180 -5.746 1.00 84.25 85 SER A C 1
ATOM 625 O O . SER A 1 85 ? 1.418 -9.620 -4.656 1.00 84.25 85 SER A O 1
ATOM 627 N N . ASP A 1 86 ? 0.217 -10.089 -6.492 1.00 84.69 86 ASP A N 1
ATOM 628 C CA . ASP A 1 86 ? -0.970 -9.304 -6.156 1.00 84.69 86 ASP A CA 1
ATOM 629 C C . ASP A 1 86 ? -1.505 -9.600 -4.743 1.00 84.69 86 ASP A C 1
ATOM 631 O O . ASP A 1 86 ? -1.767 -8.679 -3.971 1.00 84.69 86 ASP A O 1
ATOM 635 N N . GLU A 1 87 ? -1.569 -10.885 -4.387 1.00 87.31 87 GLU A N 1
ATOM 636 C CA . GLU A 1 87 ? -2.001 -11.387 -3.076 1.00 87.31 87 GLU A CA 1
ATOM 637 C C . GLU A 1 87 ? -1.039 -10.974 -1.947 1.00 87.31 87 GLU A C 1
ATOM 639 O O . GLU A 1 87 ? -1.470 -10.669 -0.835 1.00 87.31 87 GLU A O 1
ATOM 644 N N . GLN A 1 88 ? 0.272 -10.927 -2.219 1.00 88.38 88 GLN A N 1
ATOM 645 C CA . GLN A 1 88 ? 1.280 -10.471 -1.251 1.00 88.38 88 GLN A CA 1
ATOM 646 C C . GLN A 1 88 ? 1.164 -8.963 -1.003 1.00 88.38 88 GLN A C 1
ATOM 648 O O . GLN A 1 88 ? 1.232 -8.530 0.148 1.00 88.38 88 GLN A O 1
ATOM 653 N N . ILE A 1 89 ? 0.928 -8.174 -2.057 1.00 88.25 89 ILE A N 1
ATOM 654 C CA . ILE A 1 89 ? 0.700 -6.726 -1.953 1.00 88.25 89 ILE A CA 1
ATOM 655 C C . ILE A 1 89 ? -0.561 -6.454 -1.120 1.00 88.25 89 ILE A C 1
ATOM 657 O O . ILE A 1 89 ? -0.502 -5.685 -0.162 1.00 88.25 89 ILE A O 1
ATOM 661 N N . GLU A 1 90 ? -1.679 -7.124 -1.421 1.00 89.56 90 GLU A N 1
ATOM 662 C CA . GLU A 1 90 ? -2.925 -7.004 -0.647 1.00 89.56 90 GLU A CA 1
ATOM 663 C C . GLU A 1 90 ? -2.741 -7.388 0.821 1.00 89.56 90 GLU A C 1
ATOM 665 O O . GLU A 1 90 ? -3.212 -6.669 1.703 1.00 89.56 90 GLU A O 1
ATOM 670 N N . LYS A 1 91 ? -2.004 -8.470 1.099 1.00 91.12 91 LYS A N 1
ATOM 671 C CA . LYS A 1 91 ? -1.728 -8.919 2.467 1.00 91.12 91 LYS A CA 1
ATOM 672 C C . LYS A 1 91 ? -0.909 -7.903 3.263 1.00 91.12 91 LYS A C 1
ATOM 674 O O . LYS A 1 91 ? -1.279 -7.594 4.392 1.00 91.12 91 LYS A O 1
ATOM 679 N N . VAL A 1 92 ? 0.160 -7.351 2.683 1.00 90.81 92 VAL A N 1
ATOM 680 C CA . VAL A 1 92 ? 0.990 -6.323 3.341 1.00 90.81 92 VAL A CA 1
ATOM 681 C C . VAL A 1 92 ? 0.187 -5.042 3.589 1.00 90.81 92 VAL A C 1
ATOM 683 O O . VAL A 1 92 ? 0.274 -4.461 4.670 1.00 90.81 92 VAL A O 1
ATOM 686 N N . LEU A 1 93 ? -0.634 -4.617 2.621 1.00 90.19 93 LEU A N 1
ATOM 687 C CA . LEU A 1 93 ? -1.518 -3.458 2.775 1.00 90.19 93 LEU A CA 1
ATOM 688 C C . LEU A 1 93 ? -2.549 -3.666 3.894 1.00 90.19 93 LEU A C 1
ATOM 690 O O . LEU A 1 93 ? -2.782 -2.748 4.680 1.00 90.19 93 LEU A O 1
ATOM 694 N N . LEU A 1 94 ? -3.149 -4.857 3.980 1.00 92.25 94 LEU A N 1
ATOM 695 C CA . LEU A 1 94 ? -4.109 -5.214 5.024 1.00 92.25 94 LEU A CA 1
ATOM 696 C C . LEU A 1 94 ? -3.447 -5.218 6.410 1.00 92.25 94 LEU A C 1
ATOM 698 O O . LEU A 1 94 ? -3.910 -4.498 7.293 1.00 92.25 94 LEU A O 1
ATOM 702 N N . GLU A 1 95 ? -2.324 -5.926 6.579 1.00 91.75 95 GLU A N 1
ATOM 703 C CA . GLU A 1 95 ? -1.589 -6.009 7.853 1.00 91.75 95 GLU A CA 1
ATOM 704 C C . GLU A 1 95 ? -1.161 -4.621 8.370 1.00 91.75 95 GLU A C 1
ATOM 706 O O . GLU A 1 95 ? -1.287 -4.324 9.560 1.00 91.75 95 GLU A O 1
ATOM 711 N N . GLU A 1 96 ? -0.680 -3.731 7.497 1.00 90.81 96 GLU A N 1
ATOM 712 C CA . GLU A 1 96 ? -0.289 -2.371 7.888 1.00 90.81 96 GLU A CA 1
ATOM 713 C C . GLU A 1 96 ? -1.489 -1.472 8.224 1.00 90.81 96 GLU A C 1
ATOM 715 O O . GLU A 1 96 ? -1.421 -0.679 9.169 1.00 90.81 96 GLU A O 1
ATOM 720 N N . LEU A 1 97 ? -2.611 -1.605 7.511 1.00 90.75 97 LEU A N 1
ATOM 721 C CA . LEU A 1 97 ? -3.832 -0.854 7.816 1.00 90.75 97 LEU A CA 1
ATOM 722 C C . LEU A 1 97 ? -4.481 -1.309 9.129 1.00 90.75 97 LEU A C 1
ATOM 724 O O . LEU A 1 97 ? -4.899 -0.456 9.912 1.00 90.75 97 LEU A O 1
ATOM 728 N N . GLU A 1 98 ? -4.507 -2.611 9.418 1.00 91.12 98 GLU A N 1
ATOM 729 C CA . GLU A 1 98 ? -4.976 -3.152 10.701 1.00 91.12 98 GLU A CA 1
ATOM 730 C C . GLU A 1 98 ? -4.086 -2.700 11.863 1.00 91.12 98 GLU A C 1
ATOM 732 O O . GLU A 1 98 ? -4.583 -2.221 12.886 1.00 91.12 98 GLU A O 1
ATOM 737 N N . ASN A 1 99 ? -2.761 -2.754 11.687 1.00 91.50 99 ASN A N 1
ATOM 738 C CA . ASN A 1 99 ? -1.805 -2.252 12.673 1.00 91.50 99 ASN A CA 1
ATOM 739 C C . ASN A 1 99 ? -1.990 -0.752 12.962 1.00 91.50 99 ASN A C 1
ATOM 741 O O . ASN A 1 99 ? -1.810 -0.319 14.103 1.00 91.50 99 ASN A O 1
ATOM 745 N N . ARG A 1 100 ? -2.338 0.057 11.955 1.00 89.31 100 ARG A N 1
ATOM 746 C CA . ARG A 1 100 ? -2.600 1.499 12.117 1.00 89.31 100 ARG A CA 1
ATOM 747 C C . ARG A 1 100 ? -3.940 1.779 12.768 1.00 89.31 100 ARG A C 1
ATOM 749 O O . ARG A 1 100 ? -3.990 2.559 13.717 1.00 89.31 100 ARG A O 1
ATOM 756 N N . LEU A 1 101 ? -4.991 1.090 12.332 1.00 87.31 101 LEU A N 1
ATOM 757 C CA . LEU A 1 101 ? -6.313 1.174 12.942 1.00 87.31 101 LEU A CA 1
ATOM 758 C C . LEU A 1 101 ? -6.242 0.808 14.434 1.00 87.31 101 LEU A C 1
ATOM 760 O O . LEU A 1 101 ? -6.714 1.570 15.273 1.00 87.31 101 LEU A O 1
ATOM 764 N N . SER A 1 102 ? -5.539 -0.277 14.773 1.00 87.94 102 SER A N 1
ATOM 765 C CA . SER A 1 102 ? -5.286 -0.698 16.157 1.00 87.94 102 SER A CA 1
ATOM 766 C C . SER A 1 102 ? -4.551 0.366 16.984 1.00 87.94 102 SER A C 1
ATOM 768 O O . SER A 1 102 ? -4.972 0.682 18.097 1.00 87.94 102 SER A O 1
ATOM 770 N N . LYS A 1 103 ? -3.505 1.002 16.434 1.00 89.00 103 LYS A N 1
ATOM 771 C CA . LYS A 1 103 ? -2.779 2.097 17.110 1.00 89.00 103 LYS A CA 1
ATOM 772 C C . LYS A 1 103 ? -3.657 3.325 17.354 1.00 89.00 103 LYS A C 1
ATOM 774 O O . LYS A 1 103 ? -3.572 3.914 18.430 1.00 89.00 103 LYS A O 1
ATOM 779 N N . VAL A 1 104 ? -4.501 3.708 16.395 1.00 86.81 104 VAL A N 1
ATOM 780 C CA . VAL A 1 104 ? -5.423 4.848 16.544 1.00 86.81 104 VAL A CA 1
ATOM 781 C C . VAL A 1 104 ? -6.497 4.546 17.590 1.00 86.81 104 VAL A C 1
ATOM 783 O O . VAL A 1 104 ? -6.693 5.351 18.498 1.00 86.81 104 VAL A O 1
ATOM 786 N N . VAL A 1 105 ? -7.118 3.362 17.538 1.00 84.75 105 VAL A N 1
ATOM 787 C CA . VAL A 1 105 ? -8.101 2.909 18.540 1.00 84.75 105 VAL A CA 1
ATOM 788 C C . VAL A 1 105 ? -7.487 2.860 19.945 1.00 84.75 105 VAL A C 1
ATOM 790 O O . VAL A 1 105 ? -8.115 3.314 20.899 1.00 84.75 105 VAL A O 1
ATOM 793 N N . ALA A 1 106 ? -6.244 2.384 20.080 1.00 85.50 106 ALA A N 1
ATOM 794 C CA . ALA A 1 106 ? -5.524 2.366 21.355 1.00 85.50 106 ALA A CA 1
ATOM 795 C C . ALA A 1 106 ? -5.142 3.769 21.866 1.00 85.50 106 ALA A C 1
ATOM 797 O O . ALA A 1 106 ? -5.054 3.970 23.071 1.00 85.50 106 ALA A O 1
ATOM 798 N N . THR A 1 107 ? -4.924 4.741 20.973 1.00 84.06 107 THR A N 1
ATOM 799 C CA . THR A 1 107 ? -4.558 6.122 21.347 1.00 84.06 107 THR A CA 1
ATOM 800 C C . THR A 1 107 ? -5.756 6.925 21.866 1.00 84.06 107 THR A C 1
ATOM 802 O O . THR A 1 107 ? -5.576 7.865 22.633 1.00 84.06 107 THR A O 1
ATOM 805 N N . LEU A 1 108 ? -6.976 6.560 21.464 1.00 75.44 108 LEU A N 1
ATOM 806 C CA . LEU A 1 108 ? -8.214 7.253 21.840 1.00 75.44 108 LEU A CA 1
ATOM 807 C C . LEU A 1 108 ? -8.880 6.678 23.109 1.00 75.44 108 LEU A C 1
ATOM 809 O O . LEU A 1 108 ? -10.036 6.996 23.381 1.00 75.44 108 LEU A O 1
ATOM 813 N N . ASP A 1 109 ? -8.182 5.827 23.876 1.00 64.94 109 ASP A N 1
ATOM 814 C CA . ASP A 1 109 ? -8.603 5.269 25.181 1.00 64.94 109 ASP A CA 1
ATOM 815 C C . ASP A 1 109 ? -10.050 4.707 25.220 1.00 64.94 109 ASP A C 1
ATOM 817 O O . ASP A 1 109 ? -10.724 4.682 26.252 1.00 64.94 109 ASP A O 1
ATOM 821 N N . GLY A 1 110 ? -10.551 4.220 24.078 1.00 61.66 110 GLY A N 1
ATOM 822 C CA . GLY A 1 110 ? -11.903 3.666 23.950 1.00 61.66 110 GLY A CA 1
ATOM 823 C C . GLY A 1 110 ? -13.037 4.695 23.827 1.00 61.66 110 GLY A C 1
ATOM 824 O O . GLY A 1 110 ? -14.205 4.320 23.988 1.00 61.66 110 GLY A O 1
ATOM 825 N N . HIS A 1 111 ? -12.744 5.963 23.516 1.00 54.41 111 HIS A N 1
ATOM 826 C CA . HIS A 1 111 ? -13.766 6.921 23.087 1.00 54.41 111 HIS A CA 1
ATOM 827 C C . HIS A 1 111 ? -14.476 6.412 21.821 1.00 54.41 111 HIS A C 1
ATOM 829 O O . HIS A 1 111 ? -13.855 6.076 20.816 1.00 54.41 111 HIS A O 1
ATOM 835 N N . LYS A 1 112 ? -15.809 6.309 21.895 1.00 61.12 112 LYS A N 1
ATOM 836 C CA . LYS A 1 112 ? -16.648 5.583 20.919 1.00 61.12 112 LYS A CA 1
ATOM 837 C C . LYS A 1 112 ? -17.013 6.387 19.669 1.00 61.12 112 LYS A C 1
ATOM 839 O O . LYS A 1 112 ? -17.866 5.953 18.894 1.00 61.12 112 LYS A O 1
ATOM 844 N N . ASP A 1 113 ? -16.407 7.550 19.476 1.00 75.50 113 ASP A N 1
ATOM 845 C CA . ASP A 1 113 ? -16.705 8.437 18.360 1.00 75.50 113 ASP A CA 1
ATOM 846 C C . ASP A 1 113 ? -16.018 7.931 17.087 1.00 75.50 113 ASP A C 1
ATOM 848 O O . ASP A 1 113 ? -14.943 8.377 16.688 1.00 75.50 113 ASP A O 1
ATOM 852 N N . ALA A 1 114 ? -16.679 6.971 16.431 1.00 74.00 114 ALA A N 1
ATOM 853 C CA . ALA A 1 114 ? -16.216 6.314 15.208 1.00 74.00 114 ALA A CA 1
ATOM 854 C C . ALA A 1 114 ? -15.812 7.302 14.094 1.00 74.00 114 ALA A C 1
ATOM 856 O O . ALA A 1 114 ? -14.951 6.984 13.278 1.00 74.00 114 ALA A O 1
ATOM 857 N N . GLY A 1 115 ? -16.393 8.508 14.074 1.00 81.06 115 GLY A N 1
ATOM 858 C CA . GLY A 1 115 ? -16.002 9.582 13.157 1.00 81.06 115 GLY A CA 1
ATOM 859 C C . GLY A 1 115 ? -14.599 10.142 13.419 1.00 81.06 115 GLY A C 1
ATOM 860 O O . GLY A 1 115 ? -13.836 10.314 12.473 1.00 81.06 115 GLY A O 1
ATOM 861 N N . GLU A 1 116 ? -14.227 10.371 14.683 1.00 81.75 116 GLU A N 1
ATOM 862 C CA . GLU A 1 116 ? -12.899 10.887 15.053 1.00 81.75 116 GLU A CA 1
ATOM 863 C C . GLU A 1 116 ? -11.818 9.811 14.863 1.00 81.75 116 GLU A C 1
AT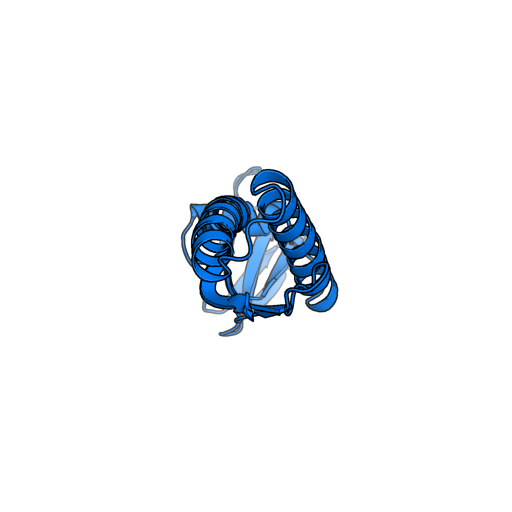OM 865 O O . GLU A 1 116 ? -10.752 10.085 14.304 1.00 81.75 116 GLU A O 1
ATOM 870 N N . VAL A 1 117 ? -12.136 8.556 15.214 1.00 82.69 117 VAL A N 1
ATOM 871 C CA . VAL A 1 117 ? -11.303 7.383 14.889 1.00 82.69 117 VAL A CA 1
ATOM 872 C C . VAL A 1 117 ? -11.063 7.298 13.378 1.00 82.69 117 VAL A C 1
ATOM 874 O O . VAL A 1 117 ? -9.923 7.113 12.952 1.00 82.69 117 VAL A O 1
ATOM 877 N N . ALA A 1 118 ? -12.108 7.462 12.558 1.00 83.50 118 ALA A N 1
ATOM 878 C CA . ALA A 1 118 ? -12.005 7.365 11.105 1.00 83.50 118 ALA A CA 1
ATOM 879 C C . ALA A 1 118 ? -11.185 8.496 10.476 1.00 83.50 118 ALA A C 1
ATOM 881 O O . ALA A 1 118 ? -10.347 8.209 9.623 1.00 83.50 118 ALA A O 1
ATOM 882 N N . GLU A 1 119 ? -11.362 9.750 10.903 1.00 87.12 119 GLU A N 1
ATOM 883 C CA . GLU A 1 119 ? -10.557 10.869 10.395 1.00 87.12 119 GLU A CA 1
ATOM 884 C C . GLU A 1 119 ? -9.069 10.682 10.744 1.00 87.12 119 GLU A C 1
ATOM 886 O O . GLU A 1 119 ? -8.194 10.839 9.885 1.00 87.12 119 GLU A O 1
ATOM 891 N N . MET A 1 120 ? -8.769 10.269 11.980 1.00 87.56 120 MET A N 1
ATOM 892 C CA . MET A 1 120 ? -7.395 10.041 12.429 1.00 87.56 120 MET A CA 1
ATOM 893 C C . MET A 1 120 ? -6.743 8.840 11.722 1.00 87.56 120 MET A C 1
ATOM 895 O O . MET A 1 120 ? -5.606 8.944 11.253 1.00 87.56 120 MET A O 1
ATOM 899 N N . ALA A 1 121 ? -7.465 7.723 11.587 1.00 87.00 121 ALA A N 1
ATOM 900 C CA . ALA A 1 121 ? -6.979 6.521 10.910 1.00 87.00 121 ALA A CA 1
ATOM 901 C C . ALA A 1 121 ? -6.803 6.735 9.400 1.00 87.00 121 ALA A C 1
ATOM 903 O O . ALA A 1 121 ? -5.779 6.329 8.847 1.00 87.00 121 ALA A O 1
ATOM 904 N N . GLN A 1 122 ? -7.724 7.446 8.738 1.00 89.19 122 GLN A N 1
ATOM 905 C CA . GLN A 1 122 ? -7.569 7.847 7.338 1.00 89.19 122 GLN A CA 1
ATOM 906 C C . GLN A 1 122 ? -6.323 8.719 7.152 1.00 89.19 122 GLN A C 1
ATOM 908 O O . GLN A 1 122 ? -5.557 8.511 6.209 1.00 89.19 122 GLN A O 1
ATOM 913 N N . LYS A 1 123 ? -6.096 9.686 8.049 1.00 90.12 123 LYS A N 1
ATOM 914 C CA . LYS A 1 123 ? -4.950 10.596 7.982 1.00 90.12 123 LYS A CA 1
ATOM 915 C C . LYS A 1 123 ? -3.623 9.852 8.134 1.00 90.12 123 LYS A C 1
ATOM 917 O O . LYS A 1 123 ? -2.763 10.007 7.267 1.00 90.12 123 LYS A O 1
ATOM 922 N N . ASP A 1 124 ? -3.466 9.020 9.162 1.00 90.38 124 ASP A N 1
ATOM 923 C CA . ASP A 1 124 ? -2.243 8.231 9.376 1.00 90.38 124 ASP A CA 1
ATOM 924 C C . ASP A 1 124 ? -1.998 7.217 8.240 1.00 90.38 124 ASP A C 1
ATOM 926 O O . ASP A 1 124 ? -0.898 7.157 7.682 1.00 90.38 124 ASP A O 1
ATOM 930 N N . ALA A 1 125 ? -3.044 6.504 7.803 1.00 89.44 125 ALA A N 1
ATOM 931 C CA . ALA A 1 125 ? -2.967 5.608 6.651 1.00 89.44 125 ALA A CA 1
ATOM 932 C C . ALA A 1 125 ? -2.558 6.349 5.366 1.00 89.44 125 ALA A C 1
ATOM 934 O O . ALA A 1 125 ? -1.719 5.852 4.616 1.00 89.44 125 ALA A O 1
ATOM 935 N N . SER A 1 126 ? -3.094 7.552 5.118 1.00 89.81 126 SER A N 1
ATOM 936 C CA . SER A 1 126 ? -2.776 8.333 3.913 1.00 89.81 126 SER A CA 1
ATOM 937 C C . SER A 1 126 ? -1.308 8.761 3.852 1.00 89.81 126 SER A C 1
ATOM 939 O O . SER A 1 126 ? -0.711 8.752 2.775 1.00 89.81 126 SER A O 1
ATOM 941 N N . VAL A 1 127 ? -0.707 9.096 5.000 1.00 90.19 127 VAL A N 1
ATOM 942 C CA . VAL A 1 127 ? 0.711 9.466 5.088 1.00 90.19 127 VAL A CA 1
ATOM 943 C C . VAL A 1 127 ? 1.587 8.251 4.803 1.00 90.19 127 VAL A C 1
ATOM 945 O O . VAL A 1 127 ? 2.531 8.352 4.023 1.00 90.19 127 VAL A O 1
ATOM 948 N N . TYR A 1 128 ? 1.263 7.098 5.388 1.00 88.81 128 TYR A N 1
ATOM 949 C CA . TYR A 1 128 ? 2.070 5.892 5.235 1.00 88.81 128 TYR A CA 1
ATOM 950 C C . TYR A 1 128 ? 1.964 5.253 3.850 1.00 88.81 128 TYR A C 1
ATOM 952 O O . TYR A 1 128 ? 2.988 4.969 3.231 1.00 88.81 128 TYR A O 1
ATOM 960 N N . LEU A 1 129 ? 0.749 5.100 3.319 1.00 89.38 129 LEU A N 1
ATOM 961 C CA . LEU A 1 129 ? 0.546 4.576 1.968 1.00 89.38 129 LEU A CA 1
ATOM 962 C C . LEU A 1 129 ? 1.271 5.437 0.927 1.00 89.38 129 LEU A C 1
ATOM 964 O O . LEU A 1 129 ? 1.891 4.899 0.012 1.00 89.38 129 LEU A O 1
ATOM 968 N N . ARG A 1 130 ? 1.325 6.760 1.126 1.00 88.31 130 ARG A N 1
ATOM 969 C CA . ARG A 1 130 ? 2.078 7.662 0.249 1.00 88.31 130 ARG A CA 1
ATOM 970 C C . ARG A 1 130 ? 3.594 7.433 0.285 1.00 88.31 130 ARG A C 1
ATOM 972 O O . ARG A 1 130 ? 4.229 7.604 -0.753 1.00 88.31 130 ARG A O 1
ATOM 979 N N . LEU A 1 131 ? 4.167 7.015 1.419 1.00 86.81 131 LEU A N 1
ATOM 980 C CA . LEU A 1 131 ? 5.580 6.598 1.505 1.00 86.81 131 LEU A CA 1
ATOM 981 C C . LEU A 1 131 ? 5.842 5.299 0.725 1.00 86.81 131 LEU A C 1
ATOM 983 O O . LEU A 1 131 ? 6.926 5.122 0.183 1.00 86.81 131 LEU A O 1
ATOM 987 N N . MET A 1 132 ? 4.836 4.428 0.620 1.00 86.31 132 MET A N 1
ATOM 988 C CA . MET A 1 132 ? 4.863 3.197 -0.180 1.00 86.31 132 MET A CA 1
ATOM 989 C C . MET A 1 132 ? 4.539 3.408 -1.672 1.00 86.31 132 MET A C 1
ATOM 991 O O . MET A 1 132 ? 4.583 2.453 -2.442 1.00 86.31 132 MET A O 1
ATOM 995 N N . GLY A 1 133 ? 4.192 4.631 -2.092 1.00 85.88 133 GLY A N 1
ATOM 996 C CA . GLY A 1 133 ? 3.764 4.938 -3.464 1.00 85.88 133 GLY A CA 1
ATOM 997 C C . GLY A 1 133 ? 2.262 4.780 -3.745 1.00 85.88 133 GLY A C 1
ATOM 998 O O . GLY A 1 133 ? 1.824 4.987 -4.876 1.00 85.88 133 GLY A O 1
ATOM 999 N N . PHE A 1 134 ? 1.459 4.462 -2.730 1.00 89.06 134 PHE A N 1
ATOM 1000 C CA . PHE A 1 134 ? 0.009 4.299 -2.823 1.00 89.06 134 PHE A CA 1
ATOM 1001 C C . PHE A 1 134 ? -0.749 5.587 -2.477 1.00 89.06 134 PHE A C 1
ATOM 1003 O O . PHE A 1 134 ? -0.388 6.340 -1.573 1.00 89.06 134 PHE A O 1
ATOM 1010 N N . GLY A 1 135 ? -1.859 5.813 -3.173 1.00 88.88 135 GLY A N 1
ATOM 1011 C CA . GLY A 1 135 ? -2.859 6.826 -2.861 1.00 88.88 135 GLY A CA 1
ATOM 1012 C C . GLY A 1 135 ? -4.152 6.165 -2.392 1.00 88.88 135 GLY A C 1
ATOM 1013 O O . GLY A 1 135 ? -4.581 5.163 -2.962 1.00 88.88 135 GLY A O 1
ATOM 1014 N N . ILE A 1 136 ? -4.786 6.733 -1.366 1.00 89.62 136 ILE A N 1
ATOM 1015 C CA . ILE A 1 136 ? -6.138 6.344 -0.947 1.00 89.62 136 ILE A CA 1
ATOM 1016 C C . ILE A 1 136 ? -7.146 7.008 -1.891 1.00 89.62 136 ILE A C 1
ATOM 1018 O O . ILE A 1 136 ? -7.154 8.230 -2.023 1.00 89.62 136 ILE A O 1
ATOM 1022 N N . ILE A 1 137 ? -8.006 6.202 -2.511 1.00 89.31 137 ILE A N 1
ATOM 1023 C CA . ILE A 1 137 ? -9.152 6.652 -3.315 1.00 89.31 137 ILE A CA 1
ATOM 1024 C C . ILE A 1 137 ? -10.386 6.800 -2.419 1.00 89.31 137 ILE A C 1
ATOM 1026 O O . ILE A 1 137 ? -11.111 7.788 -2.509 1.00 89.31 137 ILE A O 1
ATOM 1030 N N . SER A 1 138 ? -10.617 5.818 -1.546 1.00 87.62 138 SER A N 1
ATOM 1031 C CA . SER A 1 138 ? -11.759 5.776 -0.634 1.00 87.62 138 SER A CA 1
ATOM 1032 C C . SER A 1 138 ? -11.365 5.123 0.687 1.00 87.62 138 SER A C 1
ATOM 1034 O O . SER A 1 138 ? -10.579 4.174 0.707 1.00 87.62 138 SER A O 1
ATOM 1036 N N . TYR A 1 139 ? -11.911 5.635 1.785 1.00 87.56 139 TYR A N 1
ATOM 1037 C CA . TYR A 1 139 ? -11.709 5.123 3.136 1.00 87.56 139 TYR A CA 1
ATOM 1038 C C . TYR A 1 139 ? -13.033 5.234 3.891 1.00 87.56 139 TYR A C 1
ATOM 1040 O O . TYR A 1 139 ? -13.607 6.318 3.983 1.00 87.56 139 TYR A O 1
ATOM 1048 N N . SER A 1 140 ? -13.538 4.117 4.404 1.00 86.75 140 SER A N 1
ATOM 1049 C CA . SER A 1 140 ? -14.781 4.058 5.173 1.00 86.75 140 SER A CA 1
ATOM 1050 C C . SER A 1 140 ? -14.594 3.114 6.353 1.00 86.75 140 SER A C 1
ATOM 1052 O O . SER A 1 140 ? -14.053 2.029 6.175 1.00 86.75 140 SER A O 1
ATOM 1054 N N . ILE A 1 141 ? -15.042 3.519 7.541 1.00 82.38 141 ILE A N 1
ATOM 1055 C CA . ILE A 1 141 ? -15.100 2.675 8.742 1.00 82.38 141 ILE A CA 1
ATOM 1056 C C . ILE A 1 141 ? -16.560 2.518 9.168 1.00 82.38 141 ILE A C 1
ATOM 1058 O O . ILE A 1 141 ? -17.374 3.426 8.968 1.00 82.38 141 ILE A O 1
ATOM 1062 N N . ARG A 1 142 ? -16.869 1.355 9.739 1.00 76.25 142 ARG A N 1
ATOM 1063 C CA . ARG A 1 142 ? -18.119 1.008 10.418 1.00 76.25 142 ARG A CA 1
ATOM 1064 C C . ARG A 1 142 ? -17.840 0.486 11.821 1.00 76.25 142 ARG A C 1
ATOM 1066 O O . ARG A 1 142 ? -16.788 -0.175 11.988 1.00 76.25 142 ARG A O 1
#

Sequence (142 aa):
MGNSHTAEPDSAVVVDGGLCLPKDARALYTDGSHWVSCFAKVQRLPLRTFTVQPECVGFSGVVQCAIVVDANSLSCACDHFLGESDEQIEKVLLEELENRLSKVVATLDGHKDAGEVAEMAQKDASVYLRLMGFGIISYSIR